Protein AF-A0A2G5LKJ0-F1 (afdb_monomer_lite)

Foldseek 3Di:
DDDPDVVVVVVVVVVVVVVVVLVVVVVVVVVVCVVCLVVVHFKDKDAQDPVCLVCLVVVCVVCVVDQKDWDADPVRNIIIIGHDRPPDPPD

Radius of gyration: 17.34 Å; chains: 1; bounding box: 51×34×44 Å

pLDDT: mean 80.47, std 11.05, range [49.31, 91.5]

Sequence (91 aa):
MMPPDAEELRRRTEEGKKNIEFRDLMDSINYDINDQTRSGQSSTVFVLGKNNAEFADAVLERFSESELSVEYDEDTTKLTISWELPEGEEE

Secondary structure (DSSP, 8-state):
-PPPPHHHHHHHHHHHHHHHHHHHHHHHHHHHHHHHHHTT-SEEEEE--TTTGGGHHHHHHHHHTTT-EEEEETTTTEEEEE-PPP-----

Structure (mmCIF, N/CA/C/O backbone):
data_AF-A0A2G5LKJ0-F1
#
_entry.id   AF-A0A2G5LKJ0-F1
#
loop_
_atom_site.group_PDB
_atom_site.id
_atom_site.type_symbol
_atom_site.label_atom_id
_atom_site.label_alt_id
_atom_site.label_comp_id
_atom_site.label_asym_id
_atom_site.label_entity_id
_atom_site.label_seq_id
_atom_site.pdbx_PDB_ins_code
_atom_site.Cartn_x
_atom_site.Cartn_y
_atom_site.Cartn_z
_atom_site.occupancy
_atom_site.B_iso_or_equiv
_atom_site.auth_seq_id
_atom_site.auth_comp_id
_atom_site.auth_asym_id
_atom_site.auth_atom_id
_atom_site.pdbx_PDB_model_num
ATOM 1 N N . MET A 1 1 ? 37.795 15.294 -20.809 1.00 49.31 1 MET A N 1
ATOM 2 C CA . MET A 1 1 ? 36.445 15.108 -20.245 1.00 49.31 1 MET A CA 1
ATOM 3 C C . MET A 1 1 ? 35.785 14.032 -21.090 1.00 49.31 1 MET A C 1
ATOM 5 O O . MET A 1 1 ? 35.510 14.296 -22.253 1.00 49.31 1 MET A O 1
ATOM 9 N N . MET A 1 2 ? 35.722 12.793 -20.597 1.00 56.38 2 MET A N 1
ATOM 10 C CA . MET A 1 2 ? 35.031 11.710 -21.308 1.00 56.38 2 MET A CA 1
ATOM 11 C C . MET A 1 2 ? 33.522 11.976 -21.220 1.00 56.38 2 MET A C 1
ATOM 13 O O . MET A 1 2 ? 33.081 12.455 -20.171 1.00 56.38 2 MET A O 1
ATOM 17 N N . PRO A 1 3 ? 32.742 11.767 -22.296 1.00 62.88 3 PRO A N 1
ATOM 18 C CA . PRO A 1 3 ? 31.292 11.839 -22.184 1.00 62.88 3 PRO A CA 1
ATOM 19 C C . PRO A 1 3 ? 30.848 10.812 -21.133 1.00 62.88 3 PRO A C 1
ATOM 21 O O . PRO A 1 3 ? 31.463 9.748 -21.067 1.00 62.88 3 PRO A O 1
ATOM 24 N N . PRO A 1 4 ? 29.836 11.117 -20.304 1.00 58.78 4 PRO A N 1
ATOM 25 C CA . PRO A 1 4 ? 29.290 10.116 -19.400 1.00 58.78 4 PRO A CA 1
ATOM 26 C C . PRO A 1 4 ? 28.887 8.900 -20.235 1.00 58.78 4 PRO A C 1
ATOM 28 O O . PRO A 1 4 ? 28.160 9.043 -21.225 1.00 58.78 4 PRO A O 1
ATOM 31 N N . ASP A 1 5 ? 29.425 7.733 -19.883 1.00 69.50 5 ASP A N 1
ATOM 32 C CA . ASP A 1 5 ? 29.131 6.480 -20.558 1.00 69.50 5 ASP A CA 1
ATOM 33 C C . ASP A 1 5 ? 27.611 6.333 -20.676 1.00 69.50 5 ASP A C 1
ATOM 35 O O . ASP A 1 5 ? 26.869 6.527 -19.710 1.00 69.50 5 ASP A O 1
ATOM 39 N N . ALA A 1 6 ? 27.118 6.035 -21.881 1.00 69.06 6 ALA A N 1
ATOM 40 C CA . ALA A 1 6 ? 25.681 5.952 -22.155 1.00 69.06 6 ALA A CA 1
ATOM 41 C C . ALA A 1 6 ? 24.956 4.962 -21.219 1.00 69.06 6 ALA A C 1
ATOM 43 O O . ALA A 1 6 ? 23.747 5.063 -21.029 1.00 69.06 6 ALA A O 1
ATOM 44 N N . GLU A 1 7 ? 25.697 4.026 -20.625 1.00 67.12 7 GLU A N 1
ATOM 45 C CA . GLU A 1 7 ? 25.228 3.094 -19.606 1.00 67.12 7 GLU A CA 1
ATOM 46 C C . GLU A 1 7 ? 24.976 3.764 -18.241 1.00 67.12 7 GLU A C 1
ATOM 48 O O . GLU A 1 7 ? 23.966 3.475 -17.605 1.00 67.12 7 GLU A O 1
ATOM 53 N N . GLU A 1 8 ? 25.805 4.722 -17.815 1.00 67.44 8 GLU A N 1
ATOM 54 C CA . GLU A 1 8 ? 25.598 5.473 -16.566 1.00 67.44 8 GLU A CA 1
ATOM 55 C C . GLU A 1 8 ? 24.418 6.449 -16.674 1.00 67.44 8 GLU A C 1
ATOM 57 O O . GLU A 1 8 ? 23.618 6.582 -15.745 1.00 67.44 8 GLU A O 1
ATOM 62 N N . LEU A 1 9 ? 24.243 7.080 -17.841 1.00 65.75 9 LEU A N 1
ATOM 63 C CA . LEU A 1 9 ? 23.056 7.895 -18.119 1.00 65.75 9 LEU A CA 1
ATOM 64 C C . LEU A 1 9 ? 21.767 7.060 -18.102 1.00 65.75 9 LEU A C 1
ATOM 66 O O . LEU A 1 9 ? 20.738 7.534 -17.617 1.00 65.75 9 LEU A O 1
ATOM 70 N N . ARG A 1 10 ? 21.816 5.821 -18.611 1.00 66.12 10 ARG A N 1
ATOM 71 C CA . ARG A 1 10 ? 20.680 4.886 -18.573 1.00 66.12 10 ARG A CA 1
ATOM 72 C C . ARG A 1 10 ? 20.341 4.488 -17.141 1.00 66.12 10 ARG A C 1
ATOM 74 O O . ARG A 1 10 ? 19.202 4.710 -16.745 1.00 66.12 10 ARG A O 1
ATOM 81 N N . ARG A 1 11 ? 21.329 4.054 -16.348 1.00 68.00 11 ARG A N 1
ATOM 82 C CA . ARG A 1 11 ? 21.126 3.683 -14.936 1.00 68.00 11 ARG A CA 1
ATOM 83 C C . ARG A 1 11 ? 20.490 4.812 -14.129 1.00 68.00 11 ARG A C 1
ATOM 85 O O . ARG A 1 11 ? 19.427 4.605 -13.561 1.00 68.00 11 ARG A O 1
ATOM 92 N N . ARG A 1 12 ? 21.029 6.038 -14.197 1.00 66.75 12 ARG A N 1
ATOM 93 C CA . ARG A 1 12 ? 20.437 7.193 -13.488 1.00 66.75 12 ARG A CA 1
ATOM 94 C C . ARG A 1 12 ? 19.006 7.502 -13.919 1.00 66.75 12 ARG A C 1
ATOM 96 O O . ARG A 1 12 ? 18.190 7.930 -13.108 1.00 66.75 12 ARG A O 1
ATOM 103 N N . THR A 1 13 ? 18.704 7.319 -15.202 1.00 69.94 13 THR A N 1
ATOM 104 C CA . THR A 1 13 ? 17.354 7.543 -15.730 1.00 69.94 13 THR A CA 1
ATOM 105 C C . THR A 1 13 ? 16.387 6.466 -15.237 1.00 69.94 13 THR A C 1
ATOM 107 O O . THR A 1 13 ? 15.244 6.775 -14.917 1.00 69.94 13 THR A O 1
ATOM 110 N N . GLU A 1 14 ? 16.827 5.212 -15.166 1.00 69.25 14 GLU A N 1
ATOM 111 C CA . GLU A 1 14 ? 16.035 4.091 -14.651 1.00 69.25 14 GLU A CA 1
ATOM 112 C C . GLU A 1 14 ? 15.810 4.202 -13.139 1.00 69.25 14 GLU A C 1
ATOM 114 O O . GLU A 1 14 ? 14.678 4.064 -12.685 1.00 69.25 14 GLU A O 1
ATOM 119 N N . GLU A 1 15 ? 16.839 4.561 -12.370 1.00 71.38 15 GLU A N 1
ATOM 120 C CA . GLU A 1 15 ? 16.727 4.837 -10.933 1.00 71.38 15 GLU A CA 1
ATOM 121 C C . GLU A 1 15 ? 15.776 6.007 -10.652 1.00 71.38 15 GLU A C 1
ATOM 123 O O . GLU A 1 15 ? 14.917 5.918 -9.775 1.00 71.38 15 GLU A O 1
ATOM 128 N N . GLY A 1 16 ? 15.865 7.086 -11.438 1.00 71.75 16 GLY A N 1
ATOM 129 C CA . GLY A 1 16 ? 14.950 8.221 -11.328 1.00 71.75 16 GLY A CA 1
ATOM 130 C C . GLY A 1 16 ? 13.496 7.848 -11.629 1.00 71.75 16 GLY A C 1
ATOM 131 O O . GLY A 1 16 ? 12.594 8.300 -10.928 1.00 71.75 16 GLY A O 1
ATOM 132 N N . LYS A 1 17 ? 13.256 6.992 -12.630 1.00 74.88 17 LYS A N 1
ATOM 133 C CA . LYS A 1 17 ? 11.911 6.486 -12.950 1.00 74.88 17 LYS A CA 1
ATOM 134 C C . LYS A 1 17 ? 11.346 5.626 -11.825 1.00 74.88 17 LYS A C 1
ATOM 136 O O . LYS A 1 17 ? 10.238 5.899 -11.380 1.00 74.88 17 LYS A O 1
ATOM 141 N N . LYS A 1 18 ? 12.133 4.676 -11.312 1.00 77.75 18 LYS A N 1
ATOM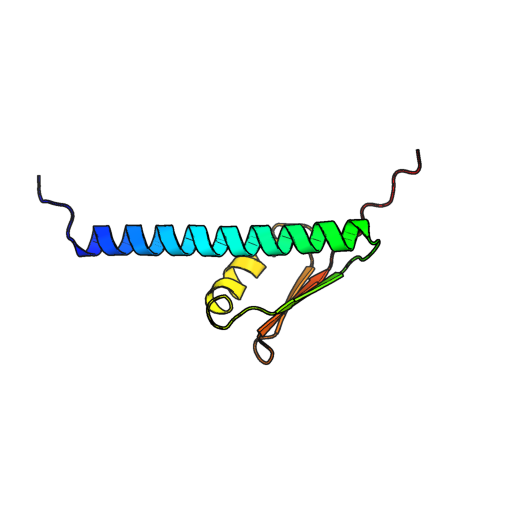 142 C CA . LYS A 1 18 ? 11.731 3.833 -10.177 1.00 77.75 18 LYS A CA 1
ATOM 143 C C . LYS A 1 18 ? 11.422 4.655 -8.930 1.00 77.75 18 LYS A C 1
ATOM 145 O O . LYS A 1 18 ? 10.470 4.356 -8.224 1.00 77.75 18 LYS A O 1
ATOM 150 N N . ASN A 1 19 ? 12.181 5.722 -8.682 1.00 80.81 19 ASN A N 1
ATOM 151 C CA . ASN A 1 19 ? 11.918 6.620 -7.560 1.00 80.81 19 ASN A CA 1
ATOM 152 C C . ASN A 1 19 ? 10.571 7.352 -7.706 1.00 80.81 19 ASN A C 1
ATOM 154 O O . ASN A 1 19 ? 9.837 7.486 -6.731 1.00 80.81 19 ASN A O 1
ATOM 158 N N . ILE A 1 20 ? 10.232 7.788 -8.924 1.00 84.81 20 ILE A N 1
ATOM 159 C CA . ILE A 1 20 ? 8.938 8.420 -9.212 1.00 84.81 20 ILE A CA 1
ATOM 160 C C . ILE A 1 20 ? 7.799 7.410 -9.044 1.00 84.81 20 ILE A C 1
ATOM 162 O O . ILE A 1 20 ? 6.829 7.734 -8.371 1.00 84.81 20 ILE A O 1
ATOM 166 N N . GLU A 1 21 ? 7.923 6.198 -9.594 1.00 86.00 21 GLU A N 1
ATOM 167 C CA . GLU A 1 21 ? 6.897 5.149 -9.465 1.00 86.00 21 GLU A CA 1
ATOM 168 C C . GLU A 1 21 ? 6.680 4.733 -8.005 1.00 86.00 21 GLU A C 1
ATOM 170 O O . GLU A 1 21 ? 5.543 4.648 -7.549 1.00 86.00 21 GLU A O 1
ATOM 175 N N . PHE A 1 22 ? 7.760 4.560 -7.241 1.00 85.44 22 PHE A N 1
ATOM 176 C CA . PHE A 1 22 ? 7.682 4.283 -5.808 1.00 85.44 22 PHE A CA 1
ATOM 177 C C . PHE A 1 22 ? 6.989 5.412 -5.043 1.00 85.44 22 PHE A C 1
ATOM 179 O O . PHE A 1 22 ? 6.140 5.170 -4.187 1.00 85.44 22 PHE A O 1
ATOM 186 N N . ARG A 1 23 ? 7.332 6.665 -5.354 1.00 87.12 23 ARG A N 1
ATOM 187 C CA . ARG A 1 23 ? 6.709 7.828 -4.722 1.00 87.12 23 ARG A CA 1
ATOM 188 C C . ARG A 1 23 ? 5.218 7.916 -5.041 1.00 87.12 23 ARG A C 1
ATOM 190 O O . ARG A 1 23 ? 4.449 8.221 -4.140 1.00 87.12 23 ARG A O 1
ATOM 197 N N . ASP A 1 24 ? 4.831 7.658 -6.286 1.00 88.50 24 ASP A N 1
ATOM 198 C CA . ASP A 1 24 ? 3.433 7.653 -6.728 1.00 88.50 24 ASP A CA 1
ATOM 199 C C . ASP A 1 24 ? 2.632 6.551 -6.014 1.00 88.50 24 ASP A C 1
ATOM 201 O O . ASP A 1 24 ? 1.562 6.808 -5.464 1.00 88.50 24 ASP A O 1
ATOM 205 N N . LEU A 1 25 ? 3.216 5.350 -5.897 1.00 88.19 25 LEU A N 1
ATOM 206 C CA . LEU A 1 25 ? 2.649 4.249 -5.117 1.00 88.19 25 LEU A CA 1
ATOM 207 C C . LEU A 1 25 ? 2.440 4.642 -3.649 1.00 88.19 25 LEU A C 1
ATOM 209 O O . LEU A 1 25 ? 1.356 4.443 -3.104 1.00 88.19 25 LEU A O 1
ATOM 213 N N . MET A 1 26 ? 3.460 5.220 -3.013 1.00 88.00 26 MET A N 1
ATOM 214 C CA . MET A 1 26 ? 3.374 5.670 -1.623 1.00 88.00 26 MET A CA 1
ATOM 215 C C . MET A 1 26 ? 2.328 6.773 -1.435 1.00 88.00 26 MET A C 1
ATOM 217 O O . MET A 1 26 ? 1.629 6.772 -0.426 1.00 88.00 26 MET A O 1
ATOM 221 N N . ASP A 1 27 ? 2.207 7.711 -2.376 1.00 90.44 27 ASP A N 1
ATOM 222 C CA . ASP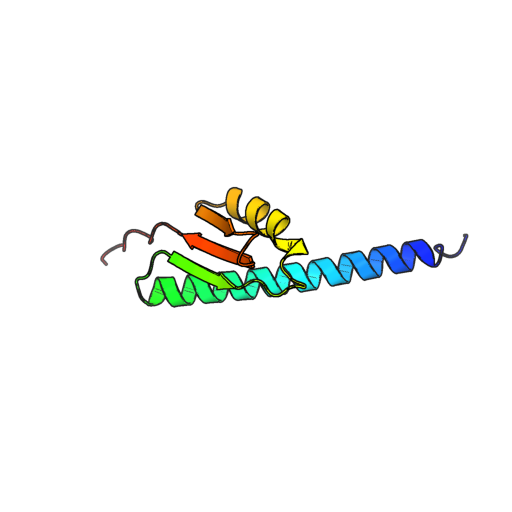 A 1 27 ? 1.192 8.771 -2.330 1.00 90.44 27 ASP A CA 1
ATOM 223 C C . ASP A 1 27 ? -0.219 8.174 -2.409 1.00 90.44 27 ASP A C 1
ATOM 225 O O . ASP A 1 27 ? -1.068 8.479 -1.572 1.00 90.44 27 ASP A O 1
ATOM 229 N N . SER A 1 28 ? -0.430 7.219 -3.322 1.00 89.56 28 SER A N 1
ATOM 230 C CA . SER A 1 28 ? -1.698 6.497 -3.446 1.00 89.56 28 SER A CA 1
ATOM 231 C C . SER A 1 28 ? -2.057 5.716 -2.181 1.00 89.56 28 SER A C 1
ATOM 233 O O . SER A 1 28 ? -3.221 5.715 -1.783 1.00 89.56 28 SER A O 1
ATOM 235 N N . ILE A 1 29 ? -1.082 5.057 -1.548 1.00 88.50 29 ILE A N 1
ATOM 236 C CA . ILE A 1 29 ? -1.298 4.329 -0.295 1.00 88.50 29 ILE A CA 1
ATOM 237 C C . ILE A 1 29 ? -1.663 5.304 0.830 1.00 88.50 29 ILE A C 1
ATOM 239 O O . ILE A 1 29 ? -2.645 5.088 1.532 1.00 88.50 29 ILE A O 1
ATOM 243 N N . ASN A 1 30 ? -0.910 6.395 0.993 1.00 88.62 30 ASN A N 1
ATOM 244 C CA . ASN A 1 30 ? -1.188 7.394 2.029 1.00 88.62 30 ASN A CA 1
ATOM 245 C C . ASN A 1 30 ? -2.550 8.067 1.836 1.00 88.62 30 ASN A C 1
ATOM 247 O O . ASN A 1 30 ? -3.239 8.350 2.815 1.00 88.62 30 ASN A O 1
ATOM 251 N N . TYR A 1 31 ? -2.949 8.313 0.586 1.00 90.31 31 TYR A N 1
ATOM 252 C CA . TYR A 1 31 ? -4.273 8.838 0.277 1.00 90.31 31 TYR A CA 1
ATOM 253 C C . TYR A 1 31 ? -5.374 7.882 0.745 1.00 90.31 31 TYR A C 1
ATOM 255 O O . TYR A 1 31 ? -6.308 8.325 1.412 1.00 90.31 31 TYR A O 1
ATOM 263 N N . ASP A 1 32 ? -5.237 6.585 0.449 1.00 89.56 32 ASP A N 1
ATOM 264 C CA . ASP A 1 32 ? -6.188 5.555 0.877 1.00 89.56 32 ASP A CA 1
ATOM 265 C C . ASP A 1 32 ? -6.238 5.443 2.406 1.00 89.56 32 ASP A C 1
ATOM 267 O O . ASP A 1 32 ? -7.311 5.537 2.991 1.00 89.56 32 ASP A O 1
ATOM 271 N N . ILE A 1 33 ? -5.080 5.385 3.076 1.00 88.56 33 ILE A N 1
ATOM 272 C CA . ILE A 1 33 ? -4.987 5.398 4.545 1.00 88.56 33 ILE A CA 1
ATOM 273 C C . ILE A 1 33 ? -5.738 6.600 5.123 1.00 88.56 33 ILE A C 1
ATOM 275 O O . ILE A 1 33 ? -6.536 6.450 6.046 1.00 88.56 33 ILE A O 1
ATOM 279 N N . ASN A 1 34 ? -5.511 7.799 4.586 1.00 88.88 34 ASN A N 1
ATOM 280 C CA . ASN A 1 34 ? -6.161 9.010 5.073 1.00 88.88 34 ASN A CA 1
ATOM 281 C C . ASN A 1 34 ? -7.679 8.993 4.826 1.00 88.88 34 ASN A C 1
ATOM 283 O O . ASN A 1 34 ? -8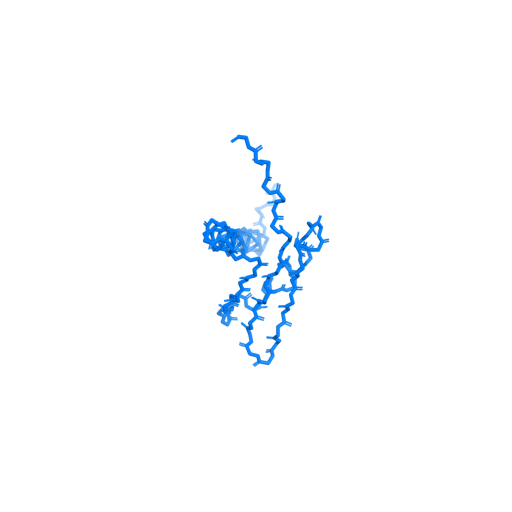.442 9.408 5.695 1.00 88.88 34 ASN A O 1
ATOM 287 N N . ASP A 1 35 ? -8.138 8.500 3.676 1.00 90.69 35 ASP A N 1
ATOM 288 C CA . ASP A 1 35 ? -9.567 8.344 3.384 1.00 90.69 35 ASP A CA 1
ATOM 289 C C . ASP A 1 35 ? -10.245 7.346 4.337 1.00 90.69 35 ASP A C 1
ATOM 291 O O . ASP A 1 35 ? -11.274 7.656 4.950 1.00 90.69 35 ASP A O 1
ATOM 295 N N . GLN A 1 36 ? -9.610 6.194 4.560 1.00 90.25 36 GLN A N 1
ATOM 296 C CA . GLN A 1 36 ? -10.089 5.169 5.484 1.00 90.25 36 GLN A CA 1
ATOM 297 C C . GLN A 1 36 ? -10.074 5.664 6.934 1.00 90.25 36 GLN A C 1
ATOM 299 O O . GLN A 1 36 ? -11.058 5.494 7.654 1.00 90.25 36 GLN A O 1
ATOM 304 N N . THR A 1 37 ? -9.027 6.387 7.335 1.00 88.88 37 THR A N 1
ATOM 305 C CA . THR A 1 37 ? -8.928 7.033 8.656 1.00 88.88 37 THR A CA 1
ATOM 306 C C . THR A 1 37 ? -10.077 8.010 8.873 1.00 88.88 37 THR A C 1
ATOM 308 O O . THR A 1 37 ? -10.731 7.984 9.913 1.00 88.88 37 THR A O 1
ATOM 311 N N . ARG A 1 38 ? -10.384 8.848 7.874 1.00 88.25 38 ARG A N 1
ATOM 312 C CA . ARG A 1 38 ? -11.513 9.794 7.932 1.00 88.25 38 ARG A CA 1
ATOM 313 C C . ARG A 1 38 ? -12.869 9.094 7.974 1.00 88.25 38 ARG A C 1
ATOM 315 O O . ARG A 1 38 ? -13.820 9.658 8.509 1.00 88.25 38 ARG A O 1
ATOM 322 N N . SER A 1 39 ? -12.946 7.877 7.446 1.00 88.25 39 SER A N 1
ATOM 323 C CA . SER A 1 39 ? -14.112 6.999 7.557 1.00 88.25 39 SER A CA 1
ATOM 324 C C . SER A 1 39 ? -14.179 6.240 8.893 1.00 88.25 39 SER A C 1
ATOM 326 O O . SER A 1 39 ? -15.136 5.501 9.123 1.00 88.25 39 SER A O 1
ATOM 328 N N . GLY A 1 40 ? -13.198 6.423 9.786 1.00 86.31 40 GLY A N 1
ATOM 329 C CA . GLY A 1 40 ? -13.108 5.745 11.082 1.00 86.31 40 GLY A CA 1
ATOM 330 C C . GLY A 1 40 ? -12.546 4.323 11.006 1.00 86.31 40 GLY A C 1
ATOM 331 O O . GLY A 1 40 ? -12.734 3.541 11.937 1.00 86.31 40 GLY A O 1
ATOM 332 N N . GLN A 1 41 ? -11.892 3.961 9.902 1.00 89.00 41 GLN A N 1
ATOM 333 C CA . GLN A 1 41 ? -11.194 2.688 9.752 1.00 89.00 41 GLN A CA 1
ATOM 334 C C . GLN A 1 41 ? -9.721 2.824 10.147 1.00 89.00 41 GLN A C 1
ATOM 336 O O . GLN A 1 41 ? -9.070 3.824 9.860 1.00 89.00 41 GLN A O 1
ATOM 341 N N . SER A 1 42 ? -9.198 1.778 10.777 1.00 87.81 42 SER A N 1
ATOM 342 C CA . SER A 1 42 ? -7.815 1.668 11.254 1.00 87.81 42 SER A CA 1
ATOM 343 C C . SER A 1 42 ? -6.961 0.720 10.404 1.00 87.81 42 SER A C 1
ATOM 345 O O . SER A 1 42 ? -5.860 0.341 10.793 1.00 87.81 42 SER A O 1
ATOM 347 N N . SER A 1 43 ? -7.493 0.241 9.278 1.00 90.50 43 SER A N 1
ATOM 348 C CA . SER A 1 43 ? -6.779 -0.666 8.382 1.00 90.50 43 SER A CA 1
ATOM 349 C C . SER A 1 43 ? -7.316 -0.576 6.961 1.00 90.50 43 SER A C 1
ATOM 351 O O . SER A 1 43 ? -8.496 -0.291 6.757 1.00 90.50 43 SER A O 1
ATOM 353 N N . THR A 1 44 ? -6.454 -0.850 5.987 1.00 90.69 44 THR A N 1
ATOM 354 C CA . THR A 1 44 ? -6.809 -0.985 4.576 1.00 90.69 44 THR A CA 1
ATOM 355 C C . THR A 1 44 ? -6.035 -2.126 3.927 1.00 90.69 44 THR A C 1
ATOM 357 O O . THR A 1 44 ? -4.971 -2.535 4.395 1.00 90.69 44 THR A O 1
ATOM 360 N N . VAL A 1 45 ? -6.577 -2.649 2.831 1.00 90.69 45 VAL A N 1
ATOM 361 C CA . VAL A 1 45 ? -5.932 -3.682 2.019 1.00 90.69 45 VAL A CA 1
ATOM 362 C C . VAL A 1 45 ? -5.730 -3.132 0.620 1.00 90.69 45 VAL A C 1
ATOM 364 O O . VAL A 1 45 ? -6.685 -2.932 -0.130 1.00 90.69 45 VAL A O 1
ATOM 367 N N . PHE A 1 46 ? -4.471 -2.944 0.252 1.00 88.00 46 PHE A N 1
ATOM 368 C CA . PHE A 1 46 ? -4.066 -2.439 -1.046 1.00 88.00 46 PHE A CA 1
ATOM 369 C C . PHE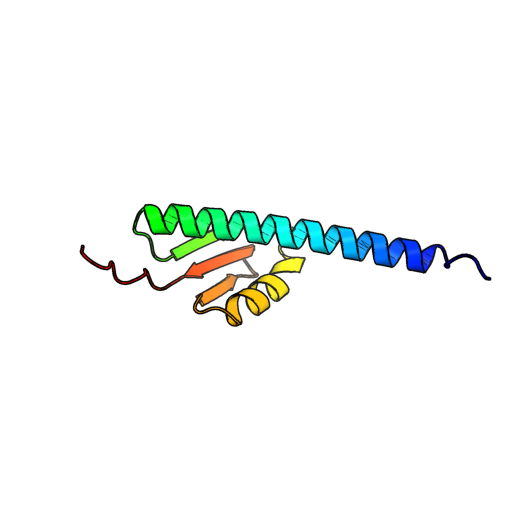 A 1 46 ? -3.578 -3.588 -1.930 1.00 88.00 46 PHE A C 1
ATOM 371 O O . PHE A 1 46 ? -2.730 -4.379 -1.528 1.00 88.00 46 PHE A O 1
ATOM 378 N N . VAL A 1 47 ? -4.093 -3.716 -3.151 1.00 88.00 47 VAL A N 1
ATOM 379 C CA . VAL A 1 47 ? -3.617 -4.751 -4.084 1.00 88.00 47 VAL A CA 1
ATOM 380 C C . VAL A 1 47 ? -2.471 -4.174 -4.905 1.00 88.00 47 VAL A C 1
ATOM 382 O O . VAL A 1 47 ? -2.675 -3.259 -5.703 1.00 88.00 47 VAL A O 1
ATOM 385 N N . LEU A 1 48 ? -1.264 -4.712 -4.735 1.00 85.19 48 LEU A N 1
ATOM 386 C CA . LEU A 1 48 ? -0.118 -4.315 -5.542 1.00 85.19 48 LEU A CA 1
ATOM 387 C C . LEU A 1 48 ? -0.231 -4.954 -6.927 1.00 85.19 48 LEU A C 1
ATOM 389 O O . LEU A 1 48 ? -0.379 -6.164 -7.082 1.00 85.19 48 LEU A O 1
ATOM 393 N N . GLY A 1 49 ? -0.159 -4.124 -7.968 1.00 82.38 49 GLY A N 1
ATOM 394 C CA . GLY A 1 49 ? -0.027 -4.621 -9.334 1.00 82.38 49 GLY A CA 1
ATOM 395 C C . GLY A 1 49 ? 1.291 -5.379 -9.516 1.00 82.38 49 GLY A C 1
ATOM 396 O O . GLY A 1 49 ? 2.249 -5.156 -8.781 1.00 82.38 49 GLY A O 1
ATOM 397 N N . LYS A 1 50 ? 1.386 -6.224 -10.551 1.00 79.31 50 LYS A N 1
ATOM 398 C CA . LYS A 1 50 ? 2.617 -6.980 -10.869 1.00 79.31 50 LYS A CA 1
ATOM 399 C C . LYS A 1 50 ? 3.886 -6.121 -10.930 1.00 79.31 50 LYS A C 1
ATOM 401 O O . LYS A 1 50 ? 4.936 -6.589 -10.516 1.00 79.31 50 LYS A O 1
ATOM 406 N N . ASN A 1 51 ? 3.779 -4.891 -11.430 1.00 76.81 51 ASN A N 1
ATOM 407 C CA . ASN A 1 51 ? 4.900 -3.948 -11.484 1.00 76.81 51 ASN A CA 1
ATOM 408 C C . ASN A 1 51 ? 5.211 -3.308 -10.127 1.00 76.81 51 ASN A C 1
ATOM 410 O O . ASN A 1 51 ? 6.322 -2.853 -9.922 1.00 76.81 51 ASN A O 1
ATOM 414 N N . ASN A 1 52 ? 4.250 -3.271 -9.204 1.00 80.69 52 ASN A N 1
ATOM 415 C CA . ASN A 1 52 ? 4.432 -2.669 -7.886 1.00 80.69 52 ASN A CA 1
ATOM 416 C C . ASN A 1 52 ? 4.893 -3.686 -6.841 1.00 80.69 52 ASN A C 1
ATOM 418 O O . ASN A 1 52 ? 5.420 -3.300 -5.804 1.00 80.69 52 ASN A O 1
ATOM 422 N N . ALA A 1 53 ? 4.732 -4.981 -7.124 1.00 83.31 53 ALA A N 1
ATOM 423 C CA . ALA A 1 53 ? 5.234 -6.060 -6.285 1.00 83.31 53 ALA A CA 1
ATOM 424 C C . ALA A 1 53 ? 6.758 -5.974 -6.075 1.00 83.31 53 ALA A C 1
ATOM 426 O O . ALA A 1 53 ? 7.233 -6.297 -4.994 1.00 83.31 53 ALA A O 1
ATOM 427 N N . GLU A 1 54 ? 7.523 -5.473 -7.059 1.00 84.31 54 GLU A N 1
ATOM 428 C CA . GLU A 1 54 ? 8.973 -5.257 -6.896 1.00 84.31 54 GLU A CA 1
ATOM 429 C C . GLU A 1 54 ? 9.309 -4.178 -5.855 1.00 84.31 54 GLU A C 1
ATOM 431 O O . GLU A 1 54 ? 10.417 -4.153 -5.326 1.00 84.31 54 GLU A O 1
ATOM 436 N N . PHE A 1 55 ? 8.351 -3.299 -5.555 1.00 86.12 55 PHE A N 1
ATOM 437 C CA . PHE A 1 55 ? 8.485 -2.243 -4.561 1.00 86.12 55 PHE A CA 1
ATOM 438 C C . PHE A 1 55 ? 7.950 -2.646 -3.185 1.00 86.12 55 PHE A C 1
ATOM 440 O O . PHE A 1 55 ? 8.111 -1.868 -2.251 1.00 86.12 55 PHE A O 1
ATOM 447 N N . ALA A 1 56 ? 7.336 -3.826 -3.034 1.00 85.00 56 ALA A N 1
ATOM 448 C CA . ALA A 1 56 ? 6.719 -4.245 -1.776 1.00 85.00 56 ALA A CA 1
ATOM 449 C C . ALA A 1 56 ? 7.711 -4.207 -0.603 1.00 85.00 56 ALA A C 1
ATOM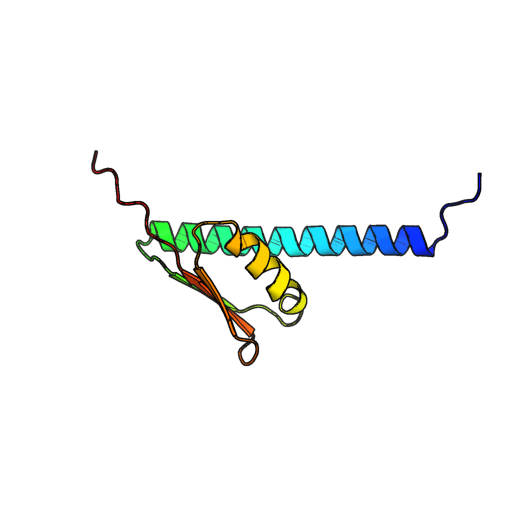 451 O O . ALA A 1 56 ? 7.399 -3.632 0.433 1.00 85.00 56 ALA A O 1
ATOM 452 N N . ASP A 1 57 ? 8.929 -4.717 -0.801 1.00 85.38 57 ASP A N 1
ATOM 453 C CA . ASP A 1 57 ? 9.999 -4.691 0.207 1.00 85.38 57 ASP A CA 1
ATOM 454 C C . ASP A 1 57 ? 10.348 -3.255 0.635 1.00 85.38 57 ASP A C 1
ATOM 456 O O . ASP A 1 57 ? 10.323 -2.920 1.816 1.00 85.38 57 ASP A O 1
ATOM 460 N N . ALA A 1 58 ? 10.554 -2.362 -0.338 1.00 86.38 58 ALA A N 1
ATOM 461 C CA . ALA A 1 58 ? 10.857 -0.956 -0.074 1.00 86.38 58 ALA A CA 1
ATOM 462 C C . ALA A 1 58 ? 9.695 -0.227 0.627 1.00 86.38 58 ALA A C 1
ATOM 464 O O . ALA A 1 58 ? 9.916 0.677 1.434 1.00 86.38 58 ALA A O 1
ATOM 465 N N . VAL A 1 59 ? 8.451 -0.610 0.321 1.00 85.44 59 VAL A N 1
ATOM 466 C CA . VAL A 1 59 ? 7.253 -0.092 0.989 1.00 85.44 59 VAL A CA 1
ATOM 467 C C . VAL A 1 59 ? 7.232 -0.544 2.452 1.00 85.44 59 VAL A C 1
ATOM 469 O O . VAL A 1 59 ? 7.034 0.288 3.337 1.00 85.44 59 VAL A O 1
ATOM 472 N N . LEU A 1 60 ? 7.485 -1.830 2.718 1.00 86.69 60 LEU A N 1
ATOM 473 C CA . LEU A 1 60 ? 7.559 -2.381 4.074 1.00 86.69 60 LEU A CA 1
ATOM 474 C C . LEU A 1 60 ? 8.651 -1.703 4.901 1.00 86.69 60 LEU A C 1
ATOM 476 O O . LEU A 1 60 ? 8.376 -1.277 6.018 1.00 86.69 60 LEU A O 1
ATOM 480 N N . GLU A 1 61 ? 9.859 -1.543 4.352 1.00 85.94 61 GLU A N 1
ATOM 481 C CA . GLU A 1 61 ? 10.951 -0.837 5.034 1.00 85.94 61 GLU A CA 1
ATOM 482 C C . GLU A 1 61 ? 10.542 0.594 5.397 1.00 85.94 61 GLU A C 1
ATOM 484 O O . GLU A 1 61 ? 10.711 1.025 6.537 1.00 85.94 61 GLU A O 1
ATOM 489 N N . ARG A 1 62 ? 9.933 1.317 4.450 1.00 84.12 62 ARG A N 1
ATOM 490 C CA . ARG A 1 62 ? 9.532 2.711 4.655 1.00 84.12 62 ARG A CA 1
ATOM 491 C C . ARG A 1 62 ? 8.447 2.864 5.719 1.00 84.12 62 ARG A C 1
ATOM 493 O O . ARG A 1 62 ? 8.468 3.836 6.477 1.00 84.12 62 ARG A O 1
ATOM 500 N N . PHE A 1 63 ? 7.495 1.936 5.767 1.00 82.44 63 PHE A N 1
ATOM 501 C CA . PHE A 1 63 ? 6.436 1.943 6.771 1.00 82.44 63 PHE A CA 1
ATOM 502 C C . PHE A 1 63 ? 6.884 1.384 8.120 1.00 82.44 63 PHE A C 1
ATOM 504 O O . PHE A 1 63 ? 6.381 1.850 9.133 1.00 82.44 63 PHE A O 1
ATOM 511 N N . SER A 1 64 ? 7.873 0.487 8.156 1.00 77.44 64 SER A N 1
ATOM 512 C CA . SER A 1 64 ? 8.475 -0.004 9.400 1.00 77.44 64 SER A CA 1
ATOM 513 C C . SER A 1 64 ? 9.202 1.092 10.188 1.00 77.44 64 SER A C 1
ATOM 515 O O . SER A 1 64 ? 9.410 0.936 11.389 1.00 77.44 64 SER A O 1
ATOM 517 N N . GLU A 1 65 ? 9.610 2.186 9.539 1.00 76.38 65 GLU A N 1
ATOM 518 C CA . GLU A 1 65 ? 10.114 3.391 10.218 1.00 76.38 65 GLU A CA 1
ATOM 519 C C . GLU A 1 65 ? 8.995 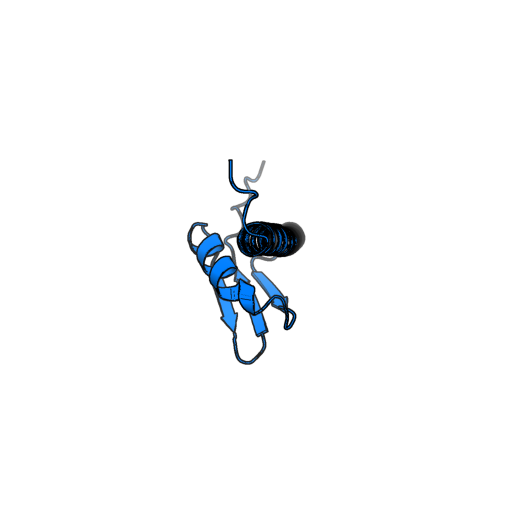4.237 10.852 1.00 76.38 65 GLU A C 1
ATOM 521 O O . GLU A 1 65 ? 9.272 5.164 11.612 1.00 76.38 65 GLU A O 1
ATOM 526 N N . SER A 1 66 ? 7.740 3.954 10.507 1.00 73.12 66 SER A N 1
ATOM 527 C CA . SER A 1 66 ? 6.548 4.634 11.011 1.00 73.12 66 SER A CA 1
ATOM 528 C C . SER A 1 66 ? 5.820 3.743 12.023 1.00 73.12 66 SER A C 1
ATOM 530 O O . SER A 1 66 ? 6.073 2.547 12.119 1.00 73.12 66 SER A O 1
ATOM 532 N N . GLU A 1 67 ? 4.850 4.294 12.750 1.00 77.12 67 GLU A N 1
ATOM 533 C CA . GLU A 1 67 ? 3.986 3.536 13.677 1.00 77.12 67 GLU A CA 1
ATOM 534 C C . GLU A 1 67 ? 2.905 2.703 12.947 1.00 77.12 67 GLU A C 1
ATOM 536 O O . GLU A 1 67 ? 1.864 2.359 13.502 1.00 77.12 67 GLU A O 1
ATOM 541 N N . LEU A 1 68 ? 3.136 2.392 11.670 1.00 83.88 68 LEU A N 1
ATOM 542 C CA . LEU A 1 68 ? 2.195 1.715 10.785 1.00 83.88 68 LEU A CA 1
ATOM 543 C C . LEU A 1 68 ? 2.590 0.239 10.682 1.00 83.88 68 LEU A C 1
ATOM 545 O O . LEU A 1 68 ? 3.727 -0.092 10.355 1.00 83.88 68 LEU A O 1
ATOM 549 N N . SER A 1 69 ? 1.646 -0.663 10.939 1.00 87.81 69 SER A N 1
ATOM 550 C CA . SER A 1 69 ? 1.840 -2.102 10.754 1.00 87.81 69 SER A CA 1
ATOM 551 C C . SER A 1 69 ? 1.500 -2.481 9.322 1.00 87.81 69 SER A C 1
ATOM 553 O O . SER A 1 69 ? 0.347 -2.366 8.910 1.00 87.81 69 SER A O 1
ATOM 555 N N . VAL A 1 70 ? 2.490 -2.934 8.555 1.00 88.50 70 VAL A N 1
ATOM 556 C CA . VAL A 1 70 ? 2.296 -3.319 7.154 1.00 88.50 70 VAL A CA 1
ATOM 557 C C . VAL A 1 70 ? 2.709 -4.766 6.942 1.00 88.50 70 VAL A C 1
ATOM 559 O O . VAL A 1 70 ? 3.806 -5.169 7.316 1.00 88.50 70 VAL A O 1
ATOM 562 N N . GLU A 1 71 ? 1.827 -5.536 6.317 1.00 90.00 71 GLU A N 1
ATOM 563 C CA . GLU A 1 71 ? 2.036 -6.933 5.958 1.00 90.00 71 GLU A CA 1
ATOM 564 C C . GLU A 1 71 ? 1.842 -7.106 4.455 1.00 90.00 71 GLU A C 1
ATOM 566 O O . GLU A 1 71 ? 0.811 -6.724 3.898 1.00 90.00 71 GLU A O 1
ATOM 571 N N . TYR A 1 72 ? 2.831 -7.695 3.788 1.00 89.81 72 TYR A N 1
ATOM 572 C CA . TYR A 1 72 ? 2.740 -8.039 2.376 1.00 89.81 72 TYR A CA 1
ATOM 573 C C . TYR A 1 72 ? 2.552 -9.544 2.206 1.00 89.81 72 TYR A C 1
ATOM 575 O O . TYR A 1 72 ? 3.326 -10.342 2.728 1.00 89.81 72 TYR A O 1
ATOM 583 N N . ASP A 1 73 ? 1.533 -9.916 1.442 1.00 89.88 73 ASP A N 1
ATOM 584 C CA . ASP A 1 73 ? 1.233 -11.290 1.075 1.00 89.88 73 ASP A CA 1
ATOM 585 C C . ASP A 1 73 ? 1.701 -11.538 -0.366 1.00 89.88 73 ASP A C 1
ATOM 587 O O . ASP A 1 73 ? 1.092 -11.051 -1.324 1.00 89.88 73 ASP A O 1
ATOM 591 N N . GLU A 1 74 ? 2.810 -12.269 -0.523 1.00 84.31 74 GLU A N 1
ATOM 592 C CA . GLU A 1 74 ? 3.419 -12.562 -1.830 1.00 84.31 74 GLU A CA 1
ATOM 593 C C . GLU A 1 74 ? 2.527 -13.444 -2.719 1.00 84.31 74 GLU A C 1
ATOM 595 O O . GLU A 1 74 ? 2.538 -13.301 -3.943 1.00 84.31 74 GLU A O 1
ATOM 600 N N . ASP A 1 75 ? 1.726 -14.326 -2.114 1.00 85.81 75 ASP A N 1
ATOM 601 C CA . ASP A 1 75 ? 0.817 -15.241 -2.813 1.00 85.81 75 ASP A CA 1
ATOM 602 C C . ASP A 1 75 ? -0.312 -14.482 -3.528 1.00 85.81 75 ASP A C 1
ATOM 604 O O . ASP A 1 75 ? -0.685 -14.799 -4.662 1.00 85.81 75 ASP A O 1
ATOM 608 N N . THR A 1 76 ? -0.859 -13.457 -2.871 1.00 86.25 76 THR A N 1
ATOM 609 C CA . THR A 1 76 ? -1.990 -12.670 -3.380 1.00 86.25 76 THR A CA 1
ATOM 610 C C . THR A 1 76 ? -1.618 -11.269 -3.859 1.00 86.25 76 THR A C 1
ATOM 612 O O . THR A 1 76 ? -2.498 -10.550 -4.342 1.00 86.25 76 THR A O 1
ATOM 615 N N . THR A 1 77 ? -0.342 -10.890 -3.747 1.00 87.38 77 THR A N 1
ATOM 616 C CA . THR A 1 77 ? 0.194 -9.545 -4.015 1.00 87.38 77 THR A CA 1
ATOM 617 C C . THR A 1 77 ? -0.607 -8.452 -3.302 1.00 87.38 77 THR A C 1
ATOM 619 O O . THR A 1 77 ? -0.933 -7.415 -3.886 1.00 87.38 77 THR A O 1
ATOM 622 N N . LYS A 1 78 ? -0.991 -8.702 -2.046 1.00 90.88 78 LYS A N 1
ATOM 623 C CA . LYS A 1 78 ? -1.787 -7.775 -1.228 1.00 90.88 78 LYS A CA 1
ATOM 624 C C . LYS A 1 78 ? -0.941 -7.184 -0.120 1.00 90.88 78 LYS A C 1
ATOM 626 O O . LYS A 1 78 ? -0.223 -7.897 0.564 1.00 90.88 78 LYS A O 1
ATOM 631 N N . LEU A 1 79 ? -1.071 -5.884 0.062 1.00 89.31 79 LEU A N 1
ATOM 632 C CA . LEU A 1 79 ? -0.440 -5.112 1.111 1.00 89.31 79 LEU A CA 1
ATOM 633 C C . LEU A 1 79 ? -1.521 -4.713 2.117 1.00 89.31 79 LEU A C 1
ATOM 635 O O . LEU A 1 79 ? -2.376 -3.878 1.830 1.00 89.31 79 LEU A O 1
ATOM 639 N N . THR A 1 80 ? -1.510 -5.344 3.280 1.00 91.50 80 THR A N 1
ATOM 640 C CA . THR A 1 80 ? -2.391 -5.001 4.393 1.00 91.50 80 THR A CA 1
ATOM 641 C C . THR A 1 80 ? -1.685 -3.968 5.247 1.00 91.50 80 THR A C 1
ATOM 643 O O . THR A 1 80 ? -0.584 -4.215 5.726 1.00 91.50 80 THR A O 1
ATOM 646 N N . ILE A 1 81 ? -2.302 -2.808 5.433 1.00 90.56 81 ILE A N 1
ATOM 647 C CA . ILE A 1 81 ? -1.748 -1.720 6.236 1.00 90.56 81 ILE A CA 1
ATOM 648 C C . ILE A 1 81 ? -2.728 -1.442 7.360 1.00 90.56 81 ILE A C 1
ATOM 650 O O . ILE A 1 81 ? -3.909 -1.223 7.112 1.00 90.56 81 ILE A O 1
ATOM 654 N N . SER A 1 82 ? -2.240 -1.463 8.589 1.00 90.94 82 SER A N 1
ATOM 655 C CA . SER A 1 82 ? -3.003 -1.198 9.801 1.00 90.94 82 SER A CA 1
ATOM 656 C C . SER A 1 82 ? -2.301 -0.120 10.608 1.00 90.94 82 SER A C 1
ATOM 658 O O . SER A 1 82 ? -1.074 -0.088 10.689 1.00 90.94 82 SER A O 1
ATOM 660 N N . TRP A 1 83 ? -3.074 0.770 11.205 1.00 89.06 83 TRP A N 1
ATOM 661 C CA . TRP A 1 83 ? -2.570 1.896 11.973 1.00 89.06 83 TRP A CA 1
ATOM 662 C C . TRP A 1 83 ? -3.427 2.131 13.198 1.00 89.06 83 TRP A C 1
ATOM 664 O O . TRP A 1 83 ? -4.601 1.763 13.241 1.00 89.06 83 TRP A O 1
ATOM 674 N N . GLU A 1 84 ? -2.833 2.755 14.205 1.00 83.00 84 GLU A N 1
ATOM 675 C CA . GLU A 1 84 ? -3.604 3.221 15.342 1.00 83.00 84 GLU A CA 1
ATOM 676 C C . GLU A 1 84 ? -4.358 4.485 14.923 1.00 83.00 84 GLU A C 1
ATOM 678 O O . GLU A 1 84 ? -3.783 5.412 14.345 1.00 83.00 84 GLU A O 1
ATOM 683 N N . LEU A 1 85 ? -5.675 4.499 15.139 1.00 76.94 85 LEU A N 1
ATOM 684 C CA . LEU A 1 85 ? -6.438 5.729 14.964 1.00 76.94 85 LEU A CA 1
ATOM 685 C C . LEU A 1 85 ? -5.908 6.728 15.991 1.00 76.94 85 LEU A C 1
ATOM 687 O O . LEU A 1 85 ? -5.790 6.346 17.156 1.00 76.94 85 LEU A O 1
ATOM 691 N N . PRO A 1 86 ? -5.613 7.981 15.601 1.00 66.50 86 PRO A N 1
ATOM 692 C CA . PRO A 1 86 ? -5.300 8.992 16.593 1.00 66.50 86 PRO A CA 1
ATOM 693 C C . PRO A 1 86 ? -6.486 9.043 17.555 1.00 66.50 86 PRO A C 1
ATOM 695 O O . PRO A 1 86 ? -7.623 9.236 17.111 1.00 66.50 86 PRO A O 1
ATOM 698 N N . GLU A 1 87 ? -6.235 8.775 18.841 1.00 61.00 87 GLU A N 1
ATOM 699 C CA . GLU A 1 87 ? -7.245 8.923 19.885 1.00 61.00 87 GLU A CA 1
ATOM 700 C C . GLU A 1 87 ? -7.810 10.330 19.721 1.00 61.00 87 GLU A C 1
ATOM 702 O O . GLU A 1 87 ? -7.070 11.309 19.817 1.00 61.00 87 GLU A O 1
ATOM 707 N N . GLY A 1 88 ? -9.079 10.424 19.319 1.00 56.66 88 GLY A N 1
ATOM 708 C CA . GLY A 1 88 ? -9.686 11.705 19.008 1.00 56.66 88 GLY A CA 1
ATOM 709 C C . GLY A 1 88 ? -9.526 12.613 20.216 1.00 56.66 88 GLY A C 1
ATOM 710 O O . GLY A 1 88 ? -10.051 12.305 21.284 1.00 56.66 88 GLY A O 1
ATOM 711 N N . GLU A 1 89 ? -8.798 13.716 20.054 1.00 54.44 89 GLU A N 1
ATOM 712 C CA . GLU A 1 89 ? -8.934 14.838 20.967 1.00 54.44 89 GLU A CA 1
ATOM 713 C C . GLU A 1 89 ? -10.379 15.325 20.803 1.00 54.44 89 GLU A C 1
ATOM 715 O O . GLU A 1 89 ? -10.736 15.992 19.833 1.00 54.44 89 GLU A O 1
ATOM 720 N N . GLU A 1 90 ? -11.248 14.854 21.699 1.00 52.22 90 GLU A N 1
ATOM 721 C CA . GLU A 1 90 ? -12.578 15.404 21.915 1.00 52.22 90 GLU A CA 1
ATOM 722 C C . GLU A 1 90 ? -12.400 16.869 22.354 1.00 52.22 90 GLU A C 1
ATOM 724 O O . GLU A 1 90 ? -12.109 17.135 23.522 1.00 52.22 90 GLU A O 1
ATOM 729 N N . GLU A 1 91 ? -12.533 17.815 21.418 1.00 49.50 91 GLU A N 1
ATOM 730 C CA . GLU A 1 91 ? -12.733 19.248 21.709 1.00 49.50 91 GLU A CA 1
ATOM 731 C C . GLU A 1 91 ? -14.224 19.618 21.752 1.00 49.50 91 GLU A C 1
ATOM 733 O O . GLU A 1 91 ? -14.961 19.304 20.784 1.00 49.50 91 GLU A O 1
#